Protein AF-A0A7C9PF99-F1 (afdb_monomer)

Organism: NCBI:txid2707176

Solvent-accessible surface area (backbone atoms only — not comparable to full-atom values): 8493 Å² total; per-residue (Å²): 135,80,61,69,72,60,56,53,53,51,48,52,51,47,40,52,50,49,55,51,49,44,59,71,68,64,40,50,69,59,46,50,52,48,44,74,74,37,60,60,68,56,57,54,51,51,49,52,53,51,30,53,51,50,52,51,51,53,50,53,53,51,48,56,51,48,51,55,49,50,52,52,51,50,51,50,51,51,52,51,53,56,67,68,49,52,73,66,43,22,48,60,54,38,59,32,61,77,68,70,33,64,56,45,75,42,48,75,83,39,66,50,52,48,48,37,39,75,71,57,41,32,43,81,50,94,51,65,81,49,101,68,26,36,29,27,34,54,27,71,67,51,50,54,55,40,71,78,42,60,72,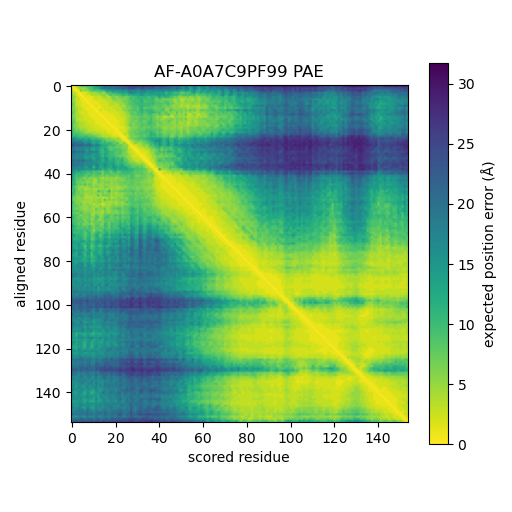62,48,105

pLDDT: mean 81.97, std 8.94, range [50.22, 93.44]

Structure (mmCIF, N/CA/C/O backbone):
data_AF-A0A7C9PF99-F1
#
_entry.id   AF-A0A7C9PF99-F1
#
loop_
_atom_site.group_PDB
_atom_site.id
_atom_site.type_symbol
_atom_site.label_atom_id
_atom_site.label_alt_id
_atom_site.label_comp_id
_atom_site.label_asym_id
_atom_site.label_entity_id
_atom_site.label_seq_id
_atom_site.pdbx_PDB_ins_code
_atom_site.Cartn_x
_atom_site.Cartn_y
_atom_site.Cartn_z
_atom_site.occupancy
_atom_site.B_iso_or_equiv
_atom_site.auth_seq_id
_atom_site.auth_comp_id
_atom_site.auth_asym_id
_atom_site.auth_atom_id
_atom_site.pdbx_PDB_model_num
ATOM 1 N N . MET A 1 1 ? -1.821 -10.208 18.775 1.00 50.22 1 MET A N 1
ATOM 2 C CA . MET A 1 1 ? -2.436 -10.554 20.072 1.00 50.22 1 MET A CA 1
ATOM 3 C C . MET A 1 1 ? -2.003 -9.513 21.085 1.00 50.22 1 MET A C 1
ATOM 5 O O . MET A 1 1 ? -0.808 -9.340 21.285 1.00 50.22 1 MET A O 1
ATOM 9 N N . GLU A 1 2 ? -2.946 -8.744 21.619 1.00 57.09 2 GLU A N 1
ATOM 10 C CA . GLU A 1 2 ? -2.665 -7.753 22.660 1.00 57.09 2 GLU A CA 1
ATOM 11 C C . GLU A 1 2 ? -2.459 -8.470 24.002 1.00 57.09 2 GLU A C 1
ATOM 13 O O . GLU A 1 2 ? -3.090 -9.496 24.256 1.00 57.09 2 GLU A O 1
ATOM 18 N N . LYS A 1 3 ? -1.540 -7.988 24.844 1.00 77.56 3 LYS A N 1
ATOM 19 C CA . LYS A 1 3 ? -1.293 -8.609 26.151 1.00 77.56 3 LYS A CA 1
ATOM 20 C C . LYS A 1 3 ? -2.519 -8.374 27.037 1.00 77.56 3 LYS A C 1
ATOM 22 O O . LYS A 1 3 ? -2.854 -7.223 27.302 1.00 77.56 3 LYS A O 1
ATOM 27 N N . LEU A 1 4 ? -3.129 -9.455 27.531 1.00 72.31 4 LEU A N 1
ATOM 28 C CA . LEU A 1 4 ? -4.275 -9.454 28.452 1.00 72.31 4 LEU A CA 1
ATOM 29 C C . LEU A 1 4 ? -4.229 -8.349 29.538 1.00 72.31 4 LEU A C 1
ATOM 31 O O . LEU A 1 4 ? -5.224 -7.640 29.676 1.00 72.31 4 LEU A O 1
ATOM 35 N N . PRO A 1 5 ? -3.103 -8.096 30.246 1.00 75.69 5 PRO A N 1
ATOM 36 C CA . PRO A 1 5 ? -3.050 -7.032 31.259 1.00 75.69 5 PRO A CA 1
ATOM 37 C C . PRO A 1 5 ? -3.247 -5.611 30.704 1.00 75.69 5 PRO A C 1
ATOM 39 O O . PRO A 1 5 ? -3.794 -4.752 31.389 1.00 75.69 5 PRO A O 1
ATOM 42 N N . VAL A 1 6 ? -2.833 -5.348 29.462 1.00 77.94 6 VAL A N 1
ATOM 43 C CA . VAL A 1 6 ? -2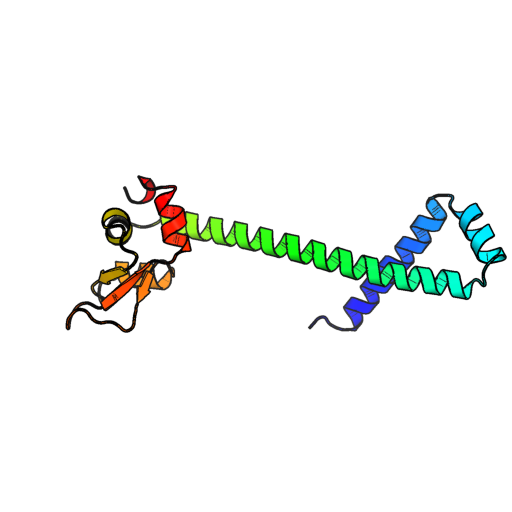.944 -4.017 28.838 1.00 77.94 6 VAL A CA 1
ATOM 44 C C . VAL A 1 6 ? -4.394 -3.715 28.462 1.00 77.94 6 VAL A C 1
ATOM 46 O O . VAL A 1 6 ? -4.863 -2.595 28.652 1.00 77.94 6 VAL A O 1
ATOM 49 N N . MET A 1 7 ? -5.116 -4.725 27.976 1.00 78.81 7 MET A N 1
ATOM 50 C CA . MET A 1 7 ? -6.533 -4.608 27.637 1.00 78.81 7 MET A CA 1
ATOM 51 C C . MET A 1 7 ? -7.381 -4.330 28.886 1.00 78.81 7 MET A C 1
ATOM 53 O O . MET A 1 7 ? -8.199 -3.411 28.883 1.00 78.81 7 MET A O 1
ATOM 57 N N . VAL A 1 8 ? -7.130 -5.059 29.979 1.00 80.56 8 VAL A N 1
ATOM 58 C CA . VAL A 1 8 ? -7.835 -4.863 31.258 1.00 80.56 8 VAL A CA 1
ATOM 59 C C . VAL A 1 8 ? -7.593 -3.458 31.819 1.00 80.56 8 VAL A C 1
ATOM 61 O O . VAL A 1 8 ? -8.540 -2.800 32.246 1.00 80.56 8 VAL A O 1
ATOM 64 N N . ALA A 1 9 ? -6.358 -2.948 31.748 1.00 81.81 9 ALA A N 1
ATOM 65 C CA . ALA A 1 9 ? -6.041 -1.591 32.198 1.00 81.81 9 ALA A CA 1
ATOM 66 C C . ALA A 1 9 ? -6.795 -0.503 31.404 1.00 81.81 9 ALA A C 1
ATOM 68 O O . ALA A 1 9 ? -7.277 0.467 31.988 1.00 81.81 9 ALA A O 1
ATOM 69 N N . ARG A 1 10 ? -6.942 -0.666 30.081 1.00 82.56 10 ARG A N 1
ATOM 70 C CA . ARG A 1 10 ? -7.684 0.284 29.230 1.00 82.56 10 ARG A CA 1
ATOM 71 C C . ARG A 1 10 ? -9.177 0.289 29.525 1.00 82.56 10 ARG A C 1
ATOM 73 O O . ARG A 1 10 ? -9.761 1.363 29.628 1.00 82.56 10 ARG A O 1
ATOM 80 N N . LEU A 1 11 ? -9.774 -0.890 29.695 1.00 83.56 11 LEU A N 1
ATOM 81 C CA . LEU A 1 11 ? -11.179 -1.013 30.086 1.00 83.56 11 LEU A CA 1
ATOM 82 C C . LEU A 1 11 ? -11.423 -0.356 31.451 1.00 83.56 11 LEU A C 1
ATOM 84 O O . LEU A 1 11 ? -12.366 0.416 31.592 1.00 83.56 11 LEU A O 1
ATOM 88 N N . GLY A 1 12 ? -10.525 -0.572 32.418 1.00 79.69 12 GLY A N 1
ATOM 89 C CA . GLY A 1 12 ? -10.593 0.083 33.726 1.00 79.69 12 GLY A CA 1
ATOM 90 C C . GLY A 1 12 ? -10.555 1.613 33.640 1.00 79.69 12 GLY A C 1
ATOM 91 O O . GLY A 1 12 ? -11.354 2.283 34.287 1.00 79.69 12 GLY A O 1
ATOM 92 N N . LEU A 1 13 ? -9.686 2.180 32.799 1.00 84.69 13 LEU A N 1
ATOM 93 C CA . LEU A 1 13 ? -9.612 3.633 32.597 1.00 84.69 13 LEU A CA 1
ATOM 94 C C . LEU A 1 13 ? -10.873 4.207 31.940 1.00 84.69 13 LEU A C 1
ATOM 96 O O . LEU A 1 13 ? -11.345 5.258 32.367 1.00 84.69 13 LEU A O 1
ATOM 100 N N . ILE A 1 14 ? -11.432 3.523 30.935 1.00 83.31 14 ILE A N 1
ATOM 101 C CA . ILE A 1 14 ? -12.689 3.935 30.288 1.00 83.31 14 ILE A CA 1
ATOM 102 C C . ILE A 1 14 ? -13.834 3.914 31.307 1.00 83.31 14 ILE A C 1
ATOM 104 O O . ILE A 1 14 ? -14.604 4.870 31.385 1.00 83.31 14 ILE A O 1
ATOM 108 N N . PHE A 1 15 ? -13.904 2.868 32.132 1.00 82.50 15 PHE A N 1
ATOM 109 C CA . PHE A 1 15 ? -14.915 2.732 33.177 1.00 82.50 15 PHE A CA 1
ATOM 110 C C . PHE A 1 15 ? -14.816 3.844 34.234 1.00 82.50 15 PHE A C 1
ATOM 112 O O . PHE A 1 15 ? -15.815 4.484 34.555 1.00 82.50 15 PHE A O 1
ATOM 119 N N . ILE A 1 16 ? -13.609 4.146 34.725 1.00 82.00 16 ILE A N 1
ATOM 120 C CA . ILE A 1 16 ? -13.384 5.241 35.685 1.00 82.00 16 ILE A CA 1
ATOM 121 C C . ILE A 1 16 ? -13.726 6.600 35.057 1.00 82.00 16 ILE A C 1
ATOM 123 O O . ILE A 1 16 ? -14.355 7.439 35.701 1.00 82.00 16 ILE A O 1
ATOM 127 N N . ALA A 1 17 ? -13.357 6.817 33.791 1.00 81.75 17 ALA A N 1
ATOM 128 C CA . ALA A 1 17 ? -13.676 8.048 33.075 1.00 81.75 17 ALA A CA 1
ATOM 129 C C . ALA A 1 17 ? -15.189 8.234 32.886 1.00 81.75 17 ALA A C 1
ATOM 131 O O . ALA A 1 17 ? -15.674 9.351 33.040 1.00 81.75 17 ALA A O 1
ATOM 132 N N . LEU A 1 18 ? -15.933 7.157 32.606 1.00 79.62 18 LEU A N 1
ATOM 133 C CA . LEU A 1 18 ? -17.398 7.167 32.541 1.00 79.62 18 LEU A CA 1
ATOM 134 C C . LEU A 1 18 ? -18.018 7.555 33.882 1.00 79.62 18 LEU A C 1
ATOM 136 O O . LEU A 1 18 ? -18.866 8.442 33.911 1.00 79.62 18 LEU A O 1
ATOM 140 N N . ILE A 1 19 ? -17.567 6.947 34.984 1.00 78.69 19 ILE A N 1
ATOM 141 C CA . ILE A 1 19 ? -18.044 7.285 36.335 1.00 78.69 19 ILE A CA 1
ATOM 142 C C . ILE A 1 19 ? -17.805 8.771 36.628 1.00 78.69 19 ILE A C 1
ATOM 144 O O . ILE A 1 19 ? -18.706 9.474 37.083 1.00 78.69 19 ILE A O 1
ATOM 148 N N . TYR A 1 20 ? -16.609 9.270 36.312 1.00 79.81 20 TYR A N 1
ATOM 149 C CA . TYR A 1 20 ? -16.268 10.677 36.497 1.00 79.81 20 TYR A CA 1
ATOM 150 C C . TYR A 1 20 ? -17.123 11.616 35.626 1.00 79.81 20 TYR A C 1
ATOM 152 O O . TYR A 1 20 ? -17.595 12.645 36.107 1.00 79.81 20 TYR A O 1
ATOM 160 N N . LEU A 1 21 ? -17.350 11.269 34.355 1.00 76.50 21 LEU A N 1
ATOM 161 C CA . LEU A 1 21 ? -18.186 12.042 33.428 1.00 76.50 21 LEU A CA 1
ATOM 162 C C . LEU A 1 21 ? -19.632 12.127 33.903 1.00 76.50 21 LEU A C 1
ATOM 164 O O . LEU A 1 21 ? -20.235 13.195 33.847 1.00 76.50 21 LEU A O 1
ATOM 168 N N . VAL A 1 22 ? -20.161 11.010 34.390 1.00 74.19 22 VAL A N 1
ATOM 169 C CA . VAL A 1 22 ? -21.510 10.916 34.933 1.00 74.19 22 VAL A CA 1
ATOM 170 C C . VAL A 1 22 ? -21.680 11.819 36.159 1.00 74.19 22 VAL A C 1
ATOM 172 O O . VAL A 1 22 ? -22.643 12.583 36.205 1.00 74.19 22 VAL A O 1
ATOM 175 N N . GLY A 1 23 ? -20.727 11.806 37.098 1.00 68.06 23 GLY A N 1
ATOM 176 C CA . GLY A 1 23 ? -20.753 12.709 38.256 1.00 68.06 23 GLY A CA 1
ATOM 177 C C . GLY A 1 23 ? -20.613 14.184 37.860 1.00 68.06 23 GLY A C 1
ATOM 178 O O . GLY A 1 23 ? -21.344 15.045 38.335 1.00 68.06 23 GLY A O 1
ATOM 179 N N . LYS A 1 24 ? -19.729 14.496 36.906 1.00 73.44 24 LYS A N 1
ATOM 180 C CA . LYS A 1 24 ? -19.489 15.881 36.469 1.00 73.44 24 LYS A CA 1
ATOM 181 C C . LYS A 1 24 ? -20.640 16.482 35.655 1.00 73.44 24 LYS A C 1
ATOM 183 O O . LYS A 1 24 ? -20.823 17.696 35.672 1.00 73.44 24 LYS A O 1
ATOM 188 N N . ALA A 1 25 ? -21.390 15.669 34.916 1.00 70.12 25 ALA A N 1
ATOM 189 C CA . ALA A 1 25 ? -22.459 16.140 34.038 1.00 70.12 25 ALA A CA 1
ATOM 190 C C . ALA A 1 25 ? -23.743 16.557 34.784 1.00 70.12 25 ALA A C 1
ATOM 192 O O . ALA A 1 25 ? -24.739 16.862 34.131 1.00 70.12 25 ALA A O 1
ATOM 193 N N . GLY A 1 26 ? -23.755 16.550 36.125 1.00 59.78 26 GLY A N 1
ATOM 194 C CA . GLY A 1 26 ? -24.965 16.828 36.907 1.00 59.78 26 GLY A CA 1
ATOM 195 C C . GLY A 1 26 ? -26.057 15.775 36.694 1.00 59.78 26 GLY A C 1
ATOM 196 O O . GLY A 1 26 ? -27.215 15.994 37.030 1.00 59.78 26 GLY A O 1
ATOM 197 N N . LEU A 1 27 ? -25.691 14.613 36.140 1.00 60.84 27 LEU A N 1
ATOM 198 C CA . LEU A 1 27 ? -26.574 13.460 35.991 1.00 60.84 27 LEU A CA 1
ATOM 199 C C . LEU A 1 27 ? -26.846 12.769 37.331 1.00 60.84 27 LEU A C 1
ATOM 201 O O . LEU A 1 27 ? -27.565 11.776 37.346 1.00 60.84 27 LEU A O 1
ATOM 205 N N . GLU A 1 28 ? -26.307 13.289 38.435 1.00 60.03 28 GLU A N 1
ATOM 206 C CA . GLU A 1 28 ? -26.493 12.784 39.794 1.00 60.03 28 GLU A CA 1
ATOM 207 C C . GLU A 1 28 ? -27.971 12.603 40.137 1.00 60.03 28 GLU A C 1
ATOM 209 O O . GLU A 1 28 ? -28.329 11.530 40.596 1.00 60.03 28 GLU A O 1
ATOM 214 N N . ASP A 1 29 ? -28.852 13.550 39.799 1.00 62.69 29 ASP A N 1
ATOM 215 C CA . ASP A 1 29 ? -30.295 13.418 40.062 1.00 62.69 29 ASP A CA 1
ATOM 216 C C . ASP A 1 29 ? -30.971 12.343 39.198 1.00 62.69 29 ASP A C 1
ATOM 218 O O . ASP A 1 29 ? -31.937 11.699 39.610 1.00 62.69 29 ASP A O 1
ATOM 222 N N . THR A 1 30 ? -30.478 12.138 37.974 1.00 63.75 30 THR A N 1
ATOM 223 C CA . THR A 1 30 ? -31.044 11.149 37.044 1.00 63.75 30 THR A CA 1
ATOM 224 C C . THR A 1 30 ? -30.534 9.753 37.374 1.00 63.75 30 THR A C 1
ATOM 226 O O . THR A 1 30 ? -31.314 8.805 37.382 1.00 63.75 30 THR A O 1
ATOM 229 N N . LEU A 1 31 ? -29.249 9.618 37.711 1.00 59.59 31 LEU A N 1
ATOM 230 C CA . LEU A 1 31 ? -28.707 8.375 38.231 1.00 59.59 31 LEU A CA 1
ATOM 231 C C . LEU A 1 31 ? -29.282 8.066 39.596 1.00 59.59 31 LEU A C 1
ATOM 233 O O . LEU A 1 31 ? -29.698 6.938 39.765 1.00 59.59 31 LEU A O 1
ATOM 237 N N . ALA A 1 32 ? -29.370 9.004 40.535 1.00 63.56 32 ALA A N 1
ATOM 238 C CA . ALA A 1 32 ? -29.964 8.764 41.849 1.00 63.56 32 ALA A CA 1
ATOM 239 C C . ALA A 1 32 ? -31.383 8.212 41.704 1.00 63.56 32 ALA A C 1
ATOM 241 O O . ALA A 1 32 ? -31.664 7.151 42.249 1.00 63.56 32 ALA A O 1
ATOM 242 N N . LYS A 1 33 ? -32.217 8.813 40.842 1.00 64.19 33 LYS A N 1
ATOM 243 C CA . LYS A 1 33 ? -33.542 8.267 40.506 1.00 64.19 33 LYS A CA 1
ATOM 244 C C . LYS A 1 33 ? -33.472 6.867 39.901 1.00 64.19 33 LYS A C 1
ATOM 246 O O . LYS A 1 33 ? -34.228 5.994 40.303 1.00 64.19 33 LYS A O 1
ATOM 251 N N . VAL A 1 34 ? -32.555 6.615 38.969 1.00 61.22 34 VAL A N 1
ATOM 252 C CA . VAL A 1 34 ? -32.364 5.283 38.369 1.00 61.22 34 VAL A CA 1
ATOM 253 C C . VAL A 1 34 ? -31.789 4.273 39.373 1.00 61.22 34 VAL A C 1
ATOM 255 O O . VAL A 1 34 ? -32.093 3.097 39.263 1.00 61.22 34 VAL A O 1
ATOM 258 N N . THR A 1 35 ? -31.009 4.697 40.366 1.00 63.72 35 THR A N 1
ATOM 259 C CA . THR A 1 35 ? -30.377 3.833 41.380 1.00 63.72 35 THR A CA 1
ATOM 260 C C . THR A 1 35 ? -31.304 3.580 42.575 1.00 63.72 35 THR A C 1
ATOM 262 O O . THR A 1 35 ? -31.180 2.564 43.252 1.00 63.72 35 THR A O 1
ATOM 265 N N . GLU A 1 36 ? -32.248 4.488 42.834 1.00 64.88 36 GLU A N 1
ATOM 266 C CA . GLU A 1 36 ? -33.390 4.266 43.726 1.00 64.88 36 GLU A CA 1
ATOM 267 C C . GLU A 1 36 ? -34.438 3.364 43.063 1.00 64.88 36 GLU A C 1
ATOM 269 O O . GLU A 1 36 ? -35.024 2.509 43.723 1.00 64.88 36 GLU A O 1
ATOM 274 N N . GLN A 1 37 ? -34.666 3.524 41.755 1.00 64.06 37 GLN A N 1
ATOM 275 C CA . GLN A 1 37 ? -35.674 2.769 41.004 1.00 64.06 37 GLN A CA 1
ATOM 276 C C . GLN A 1 37 ? -35.174 1.394 40.521 1.00 64.06 37 GLN A C 1
ATOM 278 O O . GLN A 1 37 ? -35.976 0.478 40.344 1.00 64.06 37 GLN A O 1
ATOM 283 N N . TYR A 1 38 ? -33.861 1.224 40.346 1.00 62.84 38 TYR A N 1
ATOM 284 C CA . TYR A 1 38 ? -33.200 -0.028 39.975 1.00 62.84 38 TYR A CA 1
ATOM 285 C C . TYR A 1 38 ? -32.016 -0.294 40.901 1.00 62.84 38 TYR A C 1
ATOM 287 O O . TYR A 1 38 ? -31.256 0.609 41.225 1.00 62.84 38 TYR A O 1
ATOM 295 N N . ALA A 1 39 ? -31.811 -1.556 41.287 1.00 71.56 39 ALA A N 1
ATOM 296 C CA . ALA A 1 39 ? -30.731 -1.924 42.197 1.00 71.56 39 ALA A CA 1
ATOM 297 C C . ALA A 1 39 ? -29.358 -1.393 41.711 1.00 71.56 39 ALA A C 1
ATOM 299 O O . ALA A 1 39 ? -29.028 -1.564 40.534 1.00 71.56 39 ALA A O 1
ATOM 300 N N . PRO A 1 40 ? -28.507 -0.839 42.596 1.00 68.69 40 PRO A N 1
ATOM 301 C CA . PRO A 1 40 ? -27.214 -0.241 42.232 1.00 68.69 40 PRO A CA 1
ATOM 302 C C . PRO A 1 40 ? -26.284 -1.182 41.449 1.00 68.69 40 PRO A C 1
ATOM 304 O O . PRO A 1 40 ? -25.484 -0.736 40.626 1.00 68.69 40 PRO A O 1
ATOM 307 N N . GLY A 1 41 ? -26.428 -2.499 41.638 1.00 72.19 41 GLY A N 1
ATOM 308 C CA . GLY A 1 41 ? -25.713 -3.507 40.852 1.00 72.19 41 GLY A CA 1
ATOM 309 C C . GLY A 1 41 ? -26.054 -3.498 39.354 1.00 72.19 41 GLY A C 1
ATOM 310 O O . GLY A 1 41 ? -25.169 -3.735 38.536 1.00 72.19 41 GLY A O 1
ATOM 311 N N . LEU A 1 42 ? -27.295 -3.174 38.971 1.00 74.56 42 LEU A N 1
ATOM 312 C CA . LEU A 1 42 ? -27.712 -3.078 37.564 1.00 74.56 42 LEU A CA 1
ATOM 313 C C . LEU A 1 42 ? -27.093 -1.862 36.871 1.00 74.56 42 LEU A C 1
ATOM 315 O O . LEU A 1 42 ? -26.682 -1.959 35.718 1.00 74.56 42 LEU A O 1
ATOM 319 N N . VAL A 1 43 ? -26.969 -0.738 37.579 1.00 74.00 43 VAL A N 1
ATOM 320 C CA . VAL A 1 43 ? -26.342 0.481 37.045 1.00 74.00 43 VAL A CA 1
ATOM 321 C C . VAL A 1 43 ? -24.858 0.238 36.752 1.00 74.00 43 VAL A C 1
ATOM 323 O O . VAL A 1 43 ? -24.377 0.573 35.668 1.00 74.00 43 VAL A O 1
ATOM 326 N N . LEU A 1 44 ? -24.148 -0.425 37.671 1.00 77.19 44 LEU A N 1
ATOM 327 C CA . LEU A 1 44 ? -22.756 -0.845 37.472 1.00 77.19 44 LEU A CA 1
ATOM 328 C C . LEU A 1 44 ? -22.603 -1.823 36.301 1.00 77.19 44 LEU A C 1
ATOM 330 O O . LEU A 1 44 ? -21.681 -1.675 35.498 1.00 77.19 44 LEU A O 1
ATOM 334 N N . LEU A 1 45 ? -23.518 -2.789 36.170 1.00 80.94 45 LEU A N 1
ATOM 335 C CA . LEU A 1 45 ? -23.531 -3.728 35.048 1.00 80.94 45 LEU A CA 1
ATOM 336 C C . LEU A 1 45 ? -23.707 -2.988 33.711 1.00 80.94 45 LEU A C 1
ATOM 338 O O . LEU A 1 45 ? -22.951 -3.228 32.771 1.00 80.94 45 LEU A O 1
ATOM 342 N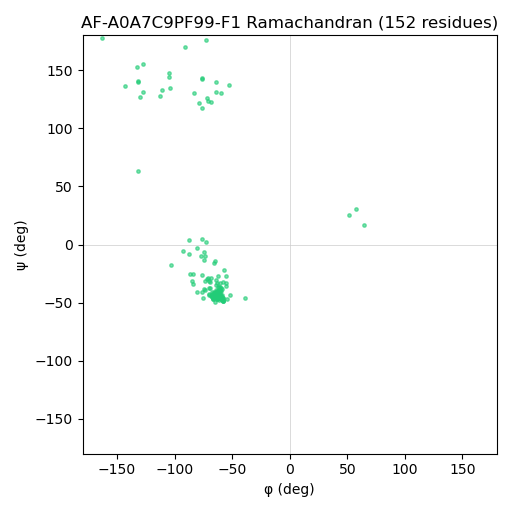 N . CYS A 1 46 ? -24.648 -2.043 33.633 1.00 79.69 46 CYS A N 1
ATOM 343 C CA . CYS A 1 46 ? -24.860 -1.210 32.448 1.00 79.69 46 CYS A CA 1
ATOM 344 C C . CYS A 1 46 ? -23.616 -0.384 32.085 1.00 79.69 46 CYS A C 1
ATOM 346 O O . CYS A 1 46 ? -23.217 -0.356 30.923 1.00 79.69 46 CYS A O 1
ATOM 348 N N . LEU A 1 47 ? -22.956 0.242 33.064 1.00 80.38 47 LEU A N 1
ATOM 349 C CA . LEU A 1 47 ? -21.699 0.975 32.855 1.00 80.38 47 LEU A CA 1
ATOM 350 C C . LEU A 1 47 ? -20.574 0.075 32.328 1.00 80.38 47 LEU A C 1
ATOM 352 O O . LEU A 1 47 ? -19.774 0.500 31.489 1.00 80.38 47 LEU A O 1
ATOM 356 N N . LEU A 1 48 ? -20.527 -1.176 32.784 1.00 82.56 48 LEU A N 1
ATOM 357 C CA . LEU A 1 48 ? -19.565 -2.161 32.304 1.00 82.56 48 LEU A CA 1
ATOM 358 C C . LEU A 1 48 ? -19.841 -2.528 30.837 1.00 82.56 48 LEU A C 1
ATOM 360 O O . LEU A 1 48 ? -18.913 -2.541 30.031 1.00 82.56 48 LEU A O 1
ATOM 364 N N . PHE A 1 49 ? -21.106 -2.722 30.452 1.00 85.19 49 PHE A N 1
ATOM 365 C CA . PHE A 1 49 ? -21.479 -2.920 29.045 1.00 85.19 49 PHE A CA 1
ATOM 366 C C . PHE A 1 49 ? -21.125 -1.714 28.168 1.00 85.19 49 PHE A C 1
ATOM 368 O O . PHE A 1 49 ? -20.546 -1.880 27.095 1.00 85.19 49 PHE A O 1
ATOM 375 N N . ILE A 1 50 ? -21.410 -0.498 28.639 1.00 83.75 50 ILE A N 1
ATOM 376 C CA . ILE A 1 50 ? -21.074 0.741 27.924 1.00 83.75 50 ILE A CA 1
ATOM 377 C C . ILE A 1 50 ? -19.557 0.867 27.739 1.00 83.75 50 ILE A C 1
ATOM 379 O O . ILE A 1 50 ? -19.095 1.245 26.666 1.00 83.75 50 ILE A O 1
ATOM 383 N N . THR A 1 51 ? -18.772 0.494 28.750 1.00 87.69 51 THR A N 1
ATOM 384 C CA . THR A 1 51 ? -17.304 0.468 28.669 1.00 87.69 51 THR A CA 1
ATOM 385 C C . THR A 1 51 ? -16.807 -0.435 27.545 1.00 87.69 51 THR A C 1
ATOM 387 O O . THR A 1 51 ? -15.948 -0.022 26.763 1.00 87.69 51 THR A O 1
ATOM 390 N N . VAL A 1 52 ? -17.347 -1.654 27.448 1.00 86.12 52 VAL A N 1
ATOM 391 C CA . VAL A 1 52 ? -16.969 -2.606 26.394 1.00 86.12 52 VAL A CA 1
ATOM 392 C C . VAL A 1 52 ? -17.353 -2.061 25.017 1.00 86.12 52 VAL A C 1
ATOM 394 O O . VAL A 1 52 ? -16.517 -2.044 24.116 1.00 86.12 52 VAL A O 1
ATOM 397 N N . LEU A 1 53 ? -18.564 -1.515 24.874 1.00 85.81 53 LEU A N 1
ATOM 398 C CA . LEU A 1 53 ? -19.023 -0.918 23.615 1.00 85.81 53 LEU A CA 1
ATOM 399 C C . LEU A 1 53 ? -18.143 0.257 23.168 1.00 85.81 53 LEU A C 1
ATOM 401 O O . LEU A 1 53 ? -17.753 0.329 22.004 1.00 85.81 53 LEU A O 1
ATOM 405 N N . ILE A 1 54 ? -17.792 1.162 24.085 1.00 85.25 54 ILE A N 1
ATOM 406 C CA . ILE A 1 54 ? -16.918 2.303 23.780 1.00 85.25 54 ILE A CA 1
ATOM 407 C C . ILE A 1 54 ? -15.531 1.821 23.367 1.00 85.25 54 ILE A C 1
ATOM 409 O O . ILE A 1 54 ? -14.967 2.343 22.406 1.00 85.25 54 ILE A O 1
ATOM 413 N N . HIS A 1 55 ? -14.979 0.828 24.064 1.00 87.31 55 HIS A N 1
ATOM 414 C CA . HIS A 1 55 ? -13.688 0.256 23.705 1.00 87.31 55 HIS A CA 1
ATOM 415 C C . HIS A 1 55 ? -13.691 -0.288 22.269 1.00 87.31 55 HIS A C 1
ATOM 417 O O . HIS A 1 55 ? -12.774 0.015 21.499 1.00 87.31 55 HIS A O 1
ATOM 423 N N . ASP A 1 56 ? -14.726 -1.038 21.894 1.00 86.25 56 ASP A N 1
ATOM 424 C CA . ASP A 1 56 ? -14.837 -1.619 20.557 1.00 86.25 56 ASP A CA 1
ATOM 425 C C . ASP A 1 56 ? -15.015 -0.540 19.484 1.00 86.25 56 ASP A C 1
ATOM 427 O O . ASP A 1 56 ? -14.286 -0.537 18.491 1.00 86.25 56 ASP A O 1
ATOM 431 N N . MET A 1 57 ? -15.863 0.465 19.728 1.00 83.44 57 MET A N 1
ATOM 432 C CA . MET A 1 57 ? -16.011 1.604 18.816 1.00 83.44 57 MET A CA 1
ATOM 433 C C . MET A 1 57 ? -14.699 2.373 18.620 1.00 83.44 57 MET A C 1
ATOM 435 O O . MET A 1 57 ? -14.325 2.699 17.493 1.00 83.44 57 MET A O 1
ATOM 439 N N . VAL A 1 58 ? -13.970 2.666 19.702 1.00 85.31 58 VAL A N 1
ATOM 440 C CA . VAL A 1 58 ? -12.683 3.375 19.626 1.00 85.31 58 VAL A CA 1
ATOM 441 C C . VAL A 1 58 ? -11.659 2.548 18.856 1.00 85.31 58 VAL A C 1
ATOM 443 O O . VAL A 1 58 ? -10.902 3.102 18.056 1.00 85.31 58 VAL A O 1
ATOM 446 N N . ARG A 1 59 ? -11.637 1.227 19.061 1.00 84.56 59 ARG A N 1
ATOM 447 C CA . ARG A 1 59 ? -10.743 0.318 18.344 1.00 84.56 59 ARG A CA 1
ATOM 448 C C . ARG A 1 59 ? -11.038 0.310 16.849 1.00 84.56 59 ARG A C 1
ATOM 450 O O . ARG A 1 59 ? -10.096 0.434 16.065 1.00 84.56 59 ARG A O 1
ATOM 457 N N . ASP A 1 60 ? -12.303 0.206 16.465 1.00 85.25 60 ASP A N 1
ATOM 458 C CA . ASP A 1 60 ? -12.710 0.212 15.063 1.00 85.25 60 ASP A CA 1
ATOM 459 C C . ASP A 1 60 ? -12.353 1.538 14.402 1.00 85.25 60 ASP A C 1
ATOM 461 O O . ASP A 1 60 ? -11.717 1.556 13.347 1.00 85.25 60 ASP A O 1
ATOM 465 N N . VAL A 1 61 ? -12.661 2.663 15.049 1.00 85.56 61 VAL A N 1
ATOM 466 C CA . VAL A 1 61 ? -12.286 3.990 14.548 1.00 85.56 61 VAL A CA 1
ATOM 467 C C . VAL A 1 61 ? -10.766 4.099 14.398 1.00 85.56 61 VAL A C 1
ATOM 469 O O . VAL A 1 61 ? -10.280 4.499 13.339 1.00 85.56 61 VAL A O 1
ATOM 472 N N . ALA A 1 62 ? -9.993 3.691 15.407 1.00 83.25 62 ALA A N 1
ATOM 473 C CA . ALA A 1 62 ? -8.534 3.729 15.359 1.00 83.25 62 ALA A CA 1
ATOM 474 C C . ALA A 1 62 ? -7.960 2.869 14.221 1.00 83.25 62 ALA A C 1
ATOM 476 O O . ALA A 1 62 ? -7.013 3.294 13.555 1.00 83.25 62 ALA A O 1
ATOM 477 N N . GLN A 1 63 ? -8.537 1.692 13.960 1.00 83.31 63 GLN A N 1
ATOM 478 C CA . GLN A 1 63 ? -8.147 0.842 12.832 1.00 83.31 63 GLN A CA 1
ATOM 479 C C . GLN A 1 63 ? -8.450 1.517 11.495 1.00 83.31 63 GLN A C 1
ATOM 481 O O . GLN A 1 63 ? -7.540 1.671 10.686 1.00 83.31 63 GLN A O 1
ATOM 486 N N . HIS A 1 64 ? -9.661 2.043 11.307 1.00 83.81 64 HIS A N 1
ATOM 487 C CA . HIS A 1 64 ? -10.031 2.762 10.085 1.00 83.81 64 HIS A CA 1
ATOM 488 C C . HIS A 1 64 ? -9.134 3.978 9.819 1.00 83.81 64 HIS A C 1
ATOM 490 O O . HIS A 1 64 ? -8.791 4.271 8.669 1.00 83.81 64 HIS A O 1
ATOM 496 N N . PHE A 1 65 ? -8.746 4.714 10.864 1.00 81.25 65 PHE A N 1
ATOM 497 C CA . PHE A 1 65 ? -7.800 5.823 10.735 1.00 81.25 65 PHE A CA 1
ATOM 498 C C . PHE A 1 65 ? -6.395 5.340 10.381 1.00 81.25 65 PHE A C 1
ATOM 500 O O . PHE A 1 65 ? -5.757 5.926 9.503 1.00 81.25 65 PHE A O 1
ATOM 507 N N . ARG A 1 66 ? -5.916 4.277 11.034 1.00 83.19 66 ARG A N 1
ATOM 508 C CA . ARG A 1 66 ? -4.601 3.696 10.759 1.00 83.19 66 ARG A CA 1
ATOM 509 C C . ARG A 1 66 ? -4.511 3.188 9.327 1.00 83.19 66 ARG A C 1
ATOM 511 O O . ARG A 1 66 ? -3.530 3.492 8.658 1.00 83.19 66 ARG A O 1
ATOM 518 N N . ASP A 1 67 ? -5.525 2.477 8.858 1.00 80.81 67 ASP A N 1
ATOM 519 C CA . ASP A 1 67 ? -5.535 1.883 7.525 1.00 80.81 67 ASP A CA 1
ATOM 520 C C . ASP A 1 67 ? -5.560 2.987 6.461 1.00 80.81 67 ASP A C 1
ATOM 522 O O . ASP A 1 67 ? -4.673 3.037 5.610 1.00 80.81 67 ASP A O 1
ATOM 526 N N . ARG A 1 68 ? -6.428 4.002 6.610 1.00 82.06 68 ARG A N 1
ATOM 527 C CA . ARG A 1 68 ? -6.414 5.181 5.720 1.00 82.06 68 ARG A CA 1
ATOM 528 C C . ARG A 1 68 ? -5.087 5.939 5.740 1.00 82.06 68 ARG A C 1
ATOM 530 O O . ARG A 1 68 ? -4.661 6.471 4.713 1.00 82.06 68 ARG A O 1
ATOM 537 N N . PHE A 1 69 ? -4.439 6.050 6.896 1.00 78.88 69 PHE A N 1
ATOM 538 C CA . PHE A 1 69 ? -3.141 6.711 7.002 1.00 78.88 69 PHE A CA 1
ATOM 539 C C . PHE A 1 69 ? -2.031 5.895 6.330 1.00 78.88 69 PHE A C 1
ATOM 541 O O . PHE A 1 69 ? -1.223 6.460 5.589 1.00 78.88 69 PHE A O 1
ATOM 548 N N . MET A 1 70 ? -2.019 4.577 6.533 1.00 75.56 70 MET A N 1
ATOM 549 C CA . MET A 1 70 ? -1.079 3.664 5.884 1.00 75.56 70 MET A CA 1
ATOM 550 C C . MET A 1 70 ? -1.261 3.651 4.368 1.00 75.56 70 MET A C 1
ATOM 552 O O . MET A 1 70 ? -0.265 3.738 3.652 1.00 75.56 70 MET A O 1
ATOM 556 N N . ASP A 1 71 ? -2.498 3.667 3.871 1.00 78.25 71 ASP A N 1
ATOM 557 C CA . ASP A 1 71 ? -2.792 3.776 2.440 1.00 78.25 71 ASP A CA 1
ATOM 558 C C . ASP A 1 71 ? -2.240 5.079 1.854 1.00 78.25 71 ASP A C 1
ATOM 560 O O . ASP A 1 71 ? -1.565 5.076 0.821 1.00 78.25 71 ASP A O 1
ATOM 564 N N . ARG A 1 72 ? -2.440 6.210 2.546 1.00 79.56 72 ARG A N 1
ATOM 565 C CA . ARG A 1 72 ? -1.874 7.507 2.137 1.00 79.56 72 ARG A CA 1
ATOM 566 C C . ARG A 1 72 ? -0.348 7.490 2.124 1.00 79.56 72 ARG A C 1
ATOM 568 O O . ARG A 1 72 ? 0.260 8.019 1.192 1.00 79.56 72 ARG A O 1
ATOM 575 N N . LEU A 1 73 ? 0.284 6.898 3.137 1.00 78.75 73 LEU A N 1
ATOM 576 C CA . LEU A 1 73 ? 1.740 6.749 3.187 1.00 78.75 73 LEU A CA 1
ATOM 577 C C . LEU A 1 73 ? 2.251 5.860 2.054 1.00 78.75 73 LEU A C 1
ATOM 579 O O . LEU A 1 73 ? 3.224 6.218 1.386 1.00 78.75 73 LEU A O 1
ATOM 583 N N . HIS A 1 74 ? 1.583 4.737 1.799 1.00 79.62 74 HIS A N 1
ATOM 584 C CA . HIS A 1 74 ? 1.934 3.823 0.724 1.00 79.62 74 HIS A CA 1
ATOM 585 C C . HIS A 1 74 ? 1.809 4.508 -0.641 1.00 79.62 74 HIS A C 1
ATOM 587 O O . HIS A 1 74 ? 2.731 4.423 -1.459 1.00 79.62 74 HIS A O 1
ATOM 593 N N . PHE A 1 75 ? 0.720 5.243 -0.868 1.00 80.56 75 PHE A N 1
ATOM 594 C CA . PHE A 1 75 ? 0.503 6.017 -2.085 1.00 80.56 75 PHE A CA 1
ATOM 595 C C . PHE A 1 75 ? 1.579 7.094 -2.272 1.00 80.56 75 PHE A C 1
ATOM 597 O O . PHE A 1 75 ? 2.161 7.221 -3.352 1.00 80.56 75 PHE A O 1
ATOM 604 N N . LYS A 1 76 ? 1.914 7.833 -1.206 1.00 84.81 76 LYS A N 1
ATOM 605 C CA . LYS A 1 76 ? 2.978 8.849 -1.220 1.00 84.81 76 LYS A CA 1
ATOM 606 C C . LYS A 1 76 ? 4.345 8.236 -1.529 1.00 84.81 76 LYS A C 1
ATOM 608 O O . LYS A 1 76 ? 5.113 8.819 -2.293 1.00 84.81 76 LYS A O 1
ATOM 613 N N . ASN A 1 77 ? 4.644 7.063 -0.975 1.00 85.94 77 ASN A N 1
ATOM 614 C CA . ASN A 1 77 ? 5.893 6.349 -1.229 1.00 85.94 77 ASN A CA 1
ATOM 615 C C . ASN A 1 77 ? 5.988 5.845 -2.674 1.00 85.94 77 ASN A C 1
ATOM 617 O O . ASN A 1 77 ? 7.019 6.059 -3.308 1.00 85.94 77 ASN A O 1
ATOM 621 N N . ILE A 1 78 ? 4.922 5.243 -3.214 1.00 84.25 78 ILE A N 1
ATOM 622 C CA . ILE A 1 78 ? 4.854 4.844 -4.631 1.00 84.25 78 ILE A CA 1
ATOM 623 C C . ILE A 1 78 ? 5.057 6.064 -5.530 1.00 84.25 78 ILE A C 1
ATOM 625 O O . ILE A 1 78 ? 5.891 6.040 -6.428 1.00 84.25 78 ILE A O 1
ATOM 629 N N . THR A 1 79 ? 4.341 7.151 -5.246 1.00 85.06 79 THR A N 1
ATOM 630 C CA . THR A 1 79 ? 4.424 8.400 -6.010 1.00 85.06 79 THR A CA 1
ATOM 631 C C . THR A 1 79 ? 5.838 8.974 -6.005 1.00 85.06 79 THR A C 1
ATOM 633 O O . THR A 1 79 ? 6.349 9.380 -7.045 1.00 85.06 79 THR A O 1
ATOM 636 N N . ARG A 1 80 ? 6.500 8.998 -4.842 1.00 87.19 80 ARG A N 1
ATOM 637 C CA . ARG A 1 80 ? 7.884 9.470 -4.732 1.00 87.19 80 ARG A CA 1
ATOM 638 C C . ARG A 1 80 ? 8.831 8.600 -5.556 1.00 87.19 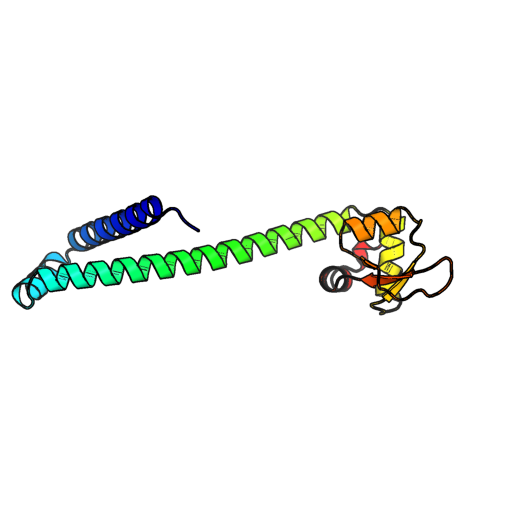80 ARG A C 1
ATOM 640 O O . ARG A 1 80 ? 9.636 9.154 -6.292 1.00 87.19 80 ARG A O 1
ATOM 647 N N . LYS A 1 81 ? 8.697 7.274 -5.458 1.00 87.00 81 LYS A N 1
ATOM 648 C CA . LYS A 1 81 ? 9.508 6.321 -6.226 1.00 87.00 81 LYS A CA 1
ATOM 649 C C . LYS A 1 81 ? 9.308 6.475 -7.735 1.00 87.00 81 LYS A C 1
ATOM 651 O O . LYS A 1 81 ? 10.289 6.472 -8.459 1.00 87.00 81 LYS A O 1
ATOM 656 N N . LEU A 1 82 ? 8.068 6.670 -8.197 1.00 86.31 82 LEU A N 1
ATOM 657 C CA . LEU A 1 82 ? 7.755 6.939 -9.609 1.00 86.31 82 LEU A CA 1
ATOM 658 C C . LEU A 1 82 ? 8.417 8.228 -10.110 1.00 86.31 82 LEU A C 1
ATOM 660 O O . LEU A 1 82 ? 8.954 8.259 -11.210 1.00 86.31 82 LEU A O 1
ATOM 664 N N . LYS A 1 83 ? 8.415 9.288 -9.294 1.00 85.38 83 LYS A N 1
ATOM 665 C CA . LYS A 1 83 ? 9.062 10.561 -9.644 1.00 85.38 83 LYS A CA 1
ATOM 666 C C . LYS A 1 83 ? 10.588 10.490 -9.646 1.00 85.38 83 LYS A C 1
ATOM 668 O O . LYS A 1 83 ? 11.211 11.263 -10.362 1.00 85.38 83 LYS A O 1
ATOM 673 N N . SER A 1 84 ? 11.177 9.610 -8.837 1.00 87.62 84 SER A N 1
ATOM 674 C CA . SER A 1 84 ? 12.629 9.431 -8.752 1.00 87.62 84 SER A CA 1
ATOM 675 C C . SER A 1 84 ? 13.187 8.431 -9.767 1.00 87.62 84 SER A C 1
ATOM 677 O O . SER A 1 84 ? 14.370 8.119 -9.693 1.00 87.62 84 SER A O 1
ATOM 679 N N . LEU A 1 85 ? 12.355 7.890 -10.663 1.00 90.25 85 LEU A N 1
ATOM 680 C CA . LEU A 1 85 ? 12.812 7.008 -11.733 1.00 90.25 85 LEU A CA 1
ATOM 681 C C . LEU A 1 85 ? 13.737 7.758 -12.698 1.00 90.25 85 LEU A C 1
ATOM 683 O O . LEU A 1 85 ? 13.478 8.917 -13.040 1.00 90.25 85 LEU A O 1
ATOM 687 N N . GLY A 1 86 ? 14.797 7.084 -13.142 1.00 89.44 86 GLY A N 1
ATOM 688 C CA . GLY A 1 86 ? 15.680 7.577 -14.188 1.00 89.44 86 GLY A CA 1
ATOM 689 C C . GLY A 1 86 ? 15.019 7.519 -15.566 1.00 89.44 86 GLY A C 1
ATOM 690 O O . GLY A 1 86 ? 13.886 7.061 -15.735 1.00 89.44 86 GLY A O 1
ATOM 691 N N . ALA A 1 87 ? 15.729 8.025 -16.576 1.00 89.56 87 ALA A N 1
ATOM 692 C CA . ALA A 1 87 ? 15.210 8.100 -17.941 1.00 89.56 87 ALA A CA 1
ATOM 693 C C . ALA A 1 87 ? 14.889 6.711 -18.521 1.00 89.56 87 ALA A C 1
ATOM 695 O O . ALA A 1 87 ? 13.858 6.539 -19.168 1.00 89.56 87 ALA A O 1
ATOM 696 N N . GLN A 1 88 ? 15.732 5.713 -18.237 1.00 90.44 88 GLN A N 1
ATOM 697 C CA . GLN A 1 88 ? 15.562 4.356 -18.750 1.00 90.44 88 GLN A CA 1
ATOM 698 C C . GLN A 1 88 ? 14.359 3.654 -18.104 1.00 90.44 88 GLN A C 1
ATOM 700 O O . GLN A 1 88 ? 13.549 3.053 -18.804 1.00 90.44 88 GLN A O 1
ATOM 705 N N . GLU A 1 89 ? 14.170 3.779 -16.788 1.00 91.75 89 GLU A N 1
ATOM 706 C CA . GLU A 1 89 ? 13.010 3.205 -16.102 1.00 91.75 89 GLU A CA 1
ATOM 707 C C . GLU A 1 89 ? 11.703 3.867 -16.546 1.00 91.75 89 GLU A C 1
ATOM 709 O O . GLU A 1 89 ? 10.697 3.184 -16.745 1.00 91.75 89 GLU A O 1
ATOM 714 N N . LYS A 1 90 ? 11.710 5.194 -16.725 1.00 91.56 90 LYS A N 1
ATOM 715 C CA . LYS A 1 90 ? 10.558 5.933 -17.256 1.00 91.56 90 LYS A CA 1
ATOM 716 C C . LYS A 1 90 ? 10.206 5.483 -18.666 1.00 91.56 90 LYS A C 1
ATOM 718 O O . LYS A 1 90 ? 9.034 5.224 -18.926 1.00 91.56 90 LYS A O 1
ATOM 723 N N . TYR A 1 91 ? 11.205 5.337 -19.536 1.00 90.56 91 TYR A N 1
ATOM 724 C CA . TYR A 1 91 ? 11.016 4.820 -20.889 1.00 90.56 91 TYR A CA 1
ATOM 725 C C . TYR A 1 91 ? 10.392 3.419 -20.865 1.00 90.56 91 TYR A C 1
ATOM 727 O O . TYR A 1 91 ? 9.375 3.179 -21.510 1.00 90.56 91 TYR A O 1
ATOM 735 N N . LEU A 1 92 ? 10.921 2.505 -20.046 1.00 90.25 92 LEU A N 1
ATOM 736 C CA . LEU A 1 92 ? 10.359 1.159 -19.915 1.00 90.25 92 LEU A CA 1
ATOM 737 C C . LEU A 1 92 ? 8.909 1.166 -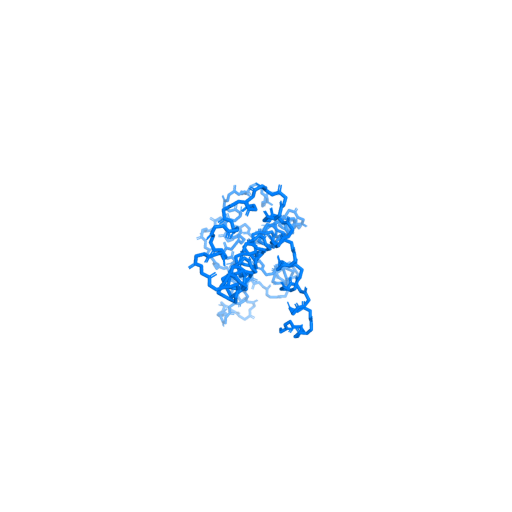19.421 1.00 90.25 92 LEU A C 1
ATOM 739 O O . LEU A 1 92 ? 8.096 0.388 -19.915 1.00 90.25 92 LEU A O 1
ATOM 743 N N . LEU A 1 93 ? 8.566 2.040 -18.471 1.00 90.25 93 LEU A N 1
ATOM 744 C CA . LEU A 1 93 ? 7.187 2.197 -18.012 1.00 90.25 93 LEU A CA 1
ATOM 745 C C . LEU A 1 93 ? 6.278 2.849 -19.064 1.00 90.25 93 LEU A C 1
ATOM 747 O O . LEU A 1 93 ? 5.093 2.511 -19.116 1.00 90.25 93 LEU A O 1
ATOM 751 N N . SER A 1 94 ? 6.804 3.733 -19.917 1.00 88.06 94 SER A N 1
ATOM 752 C CA . SER A 1 94 ? 6.033 4.341 -21.007 1.00 88.06 94 SER A CA 1
ATOM 753 C C . SER A 1 94 ? 5.586 3.295 -22.024 1.00 88.06 94 SER A C 1
ATOM 755 O O . SER A 1 94 ? 4.438 3.340 -22.451 1.00 88.06 94 SER A O 1
ATOM 757 N N . LEU A 1 95 ? 6.396 2.262 -22.292 1.00 87.88 95 LEU A N 1
ATOM 758 C CA . LEU A 1 95 ? 6.018 1.161 -23.191 1.00 87.88 95 LEU A CA 1
ATOM 759 C C . LEU A 1 95 ? 4.702 0.471 -22.789 1.00 87.88 95 LEU A C 1
ATOM 761 O O . LEU A 1 95 ? 3.950 0.032 -23.659 1.00 87.88 95 LEU A O 1
ATOM 765 N N . PHE A 1 96 ? 4.396 0.388 -21.490 1.00 87.31 96 PHE A N 1
ATOM 766 C CA . PHE A 1 96 ? 3.125 -0.162 -21.004 1.00 87.31 96 PHE A CA 1
ATOM 767 C C . PHE A 1 96 ? 1.961 0.822 -21.193 1.00 87.31 96 PHE A C 1
ATOM 769 O O . PHE A 1 96 ? 0.852 0.432 -21.567 1.00 87.31 96 PHE A O 1
ATOM 776 N N . VAL A 1 97 ? 2.198 2.108 -20.927 1.00 83.31 97 VAL A N 1
ATOM 777 C CA . VAL A 1 97 ? 1.161 3.148 -20.978 1.00 83.31 97 VAL A CA 1
ATOM 778 C C . VAL A 1 97 ? 0.806 3.510 -22.421 1.00 83.31 97 VAL A C 1
ATOM 780 O O . VAL A 1 97 ? -0.377 3.534 -22.761 1.00 83.31 97 VAL A O 1
ATOM 783 N N . ASP A 1 98 ? 1.812 3.708 -23.272 1.00 78.62 98 ASP A N 1
ATOM 784 C CA . ASP A 1 98 ? 1.679 4.134 -24.668 1.00 78.62 98 ASP A CA 1
ATOM 785 C C . ASP A 1 98 ? 1.022 3.049 -25.527 1.00 78.62 98 ASP A C 1
ATOM 787 O O . ASP A 1 98 ? 0.130 3.329 -26.326 1.00 78.62 98 ASP A O 1
ATOM 791 N N . ALA A 1 99 ? 1.389 1.782 -25.310 1.00 71.75 99 ALA A N 1
ATOM 792 C CA . ALA A 1 99 ? 0.770 0.655 -26.004 1.00 71.75 99 ALA A CA 1
ATOM 793 C C . ALA A 1 99 ? -0.643 0.324 -25.485 1.00 71.75 99 ALA A C 1
ATOM 795 O O . ALA A 1 99 ? -1.290 -0.570 -26.030 1.00 71.75 99 ALA A O 1
ATOM 796 N N . GLN A 1 100 ? -1.103 0.984 -24.410 1.00 72.56 100 GLN A N 1
ATOM 797 C CA . GLN A 1 100 ? -2.299 0.624 -23.635 1.00 72.56 100 GLN A CA 1
ATOM 798 C C . GLN A 1 100 ? -2.320 -0.851 -23.193 1.00 72.56 100 GLN A C 1
ATOM 800 O O . GLN A 1 100 ? -3.381 -1.432 -22.950 1.00 72.56 100 GLN A O 1
ATOM 805 N N . ARG A 1 101 ? -1.144 -1.471 -23.070 1.00 79.38 101 ARG A N 1
ATOM 806 C CA . ARG A 1 101 ? -0.989 -2.883 -22.719 1.00 79.38 101 ARG A CA 1
ATOM 807 C C . ARG A 1 101 ? -0.558 -2.999 -21.270 1.00 79.38 101 ARG A C 1
ATOM 809 O O . ARG A 1 101 ? 0.357 -2.335 -20.804 1.00 79.38 101 ARG A O 1
ATOM 816 N N . THR A 1 102 ? -1.200 -3.903 -20.542 1.00 81.31 102 THR A N 1
ATOM 817 C CA . THR A 1 102 ? -0.810 -4.211 -19.160 1.00 81.31 102 THR A CA 1
ATOM 818 C C . THR A 1 102 ? 0.435 -5.090 -19.089 1.00 81.31 102 THR A C 1
ATOM 820 O O . THR A 1 102 ? 0.993 -5.252 -18.003 1.00 81.31 102 THR A O 1
ATOM 823 N N . THR A 1 103 ? 0.877 -5.632 -20.225 1.00 87.31 103 THR A N 1
ATOM 824 C CA . THR A 1 103 ? 2.000 -6.558 -20.335 1.00 87.31 103 THR A CA 1
ATOM 825 C C . THR A 1 103 ? 2.962 -6.158 -21.443 1.00 87.31 103 THR A C 1
ATOM 827 O O . THR A 1 103 ? 2.517 -5.805 -22.535 1.00 87.31 103 THR A O 1
ATOM 830 N N . GLN A 1 104 ? 4.262 -6.297 -21.193 1.00 90.06 104 GLN A N 1
ATOM 831 C CA . GLN A 1 104 ? 5.310 -6.022 -22.169 1.00 90.06 104 GLN A CA 1
ATOM 832 C C . GLN A 1 104 ? 6.460 -7.030 -22.021 1.00 90.06 104 GLN A C 1
ATOM 834 O O . GLN A 1 104 ? 6.853 -7.339 -20.894 1.00 90.06 104 GLN A O 1
ATOM 839 N N . PRO A 1 105 ? 7.006 -7.567 -23.127 1.00 90.69 105 PRO A N 1
ATOM 840 C CA . PRO A 1 105 ? 8.216 -8.377 -23.082 1.00 90.69 105 PRO A CA 1
ATOM 841 C C . PRO A 1 105 ? 9.438 -7.498 -22.799 1.00 90.69 105 PRO A C 1
ATOM 843 O O . PRO A 1 105 ? 9.676 -6.537 -23.527 1.00 90.69 105 PRO A O 1
ATOM 846 N N . LEU A 1 106 ? 10.211 -7.839 -21.768 1.00 91.31 106 LEU A N 1
ATOM 847 C CA . LEU A 1 106 ? 11.408 -7.110 -21.340 1.00 91.31 106 LEU A CA 1
ATOM 848 C C . LEU A 1 106 ? 12.578 -8.076 -21.102 1.00 91.31 106 LEU A C 1
ATOM 850 O O . LEU A 1 106 ? 12.367 -9.258 -20.812 1.00 91.31 106 LEU A O 1
ATOM 854 N N . ASP A 1 107 ? 13.806 -7.575 -21.262 1.00 91.62 107 ASP A N 1
ATOM 855 C CA . ASP A 1 107 ? 15.026 -8.345 -20.995 1.00 91.62 107 ASP A CA 1
ATOM 856 C C . ASP A 1 107 ? 15.230 -8.413 -19.470 1.00 91.62 107 ASP A C 1
ATOM 858 O O . ASP A 1 107 ? 15.382 -7.368 -18.831 1.00 91.62 107 ASP A O 1
ATOM 862 N N . PRO A 1 108 ? 15.214 -9.607 -18.852 1.00 88.94 108 PRO A N 1
ATOM 863 C CA . PRO A 1 108 ? 15.393 -9.752 -17.411 1.00 88.94 108 PRO A CA 1
ATOM 864 C C . PRO A 1 108 ? 16.791 -9.337 -16.928 1.00 88.94 108 PRO A C 1
ATOM 866 O O . PRO A 1 108 ? 16.968 -9.164 -15.724 1.00 88.94 108 P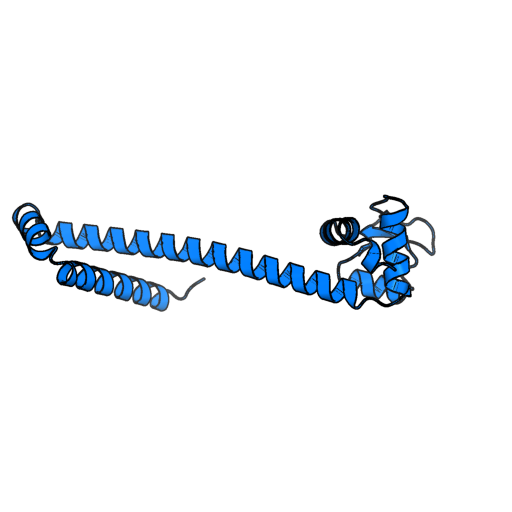RO A O 1
ATOM 869 N N . ASN A 1 109 ? 17.774 -9.218 -17.830 1.00 90.06 109 ASN A N 1
ATOM 870 C CA . ASN A 1 109 ? 19.141 -8.818 -17.499 1.00 90.06 109 ASN A CA 1
ATOM 871 C C . ASN A 1 109 ? 19.334 -7.292 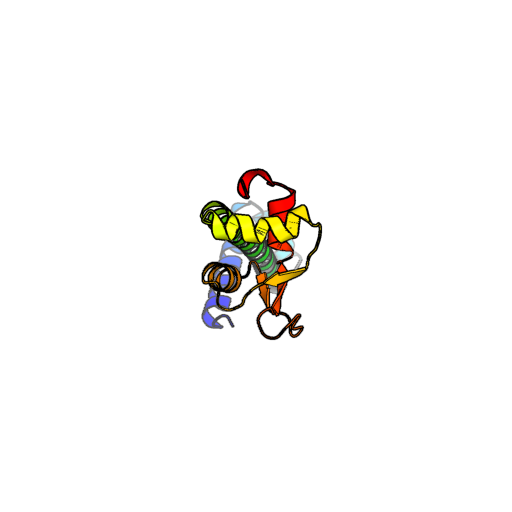-17.498 1.00 90.06 109 ASN A C 1
ATOM 873 O O . ASN A 1 109 ? 20.396 -6.816 -17.098 1.00 90.06 109 ASN A O 1
ATOM 877 N N . ASP A 1 110 ? 18.339 -6.514 -17.940 1.00 92.12 110 ASP A N 1
ATOM 878 C CA . ASP A 1 110 ? 18.383 -5.054 -17.850 1.00 92.12 110 ASP A CA 1
ATOM 879 C C . ASP A 1 110 ? 18.232 -4.620 -16.379 1.00 92.12 110 ASP A C 1
ATOM 881 O O . ASP A 1 110 ? 17.255 -4.949 -15.698 1.00 92.12 110 ASP A O 1
ATOM 885 N N . LEU A 1 111 ? 19.205 -3.850 -15.883 1.00 91.38 111 LEU A N 1
ATOM 886 C CA . LEU A 1 111 ? 19.227 -3.335 -14.509 1.00 91.38 111 LEU A CA 1
ATOM 887 C C . LEU A 1 111 ? 17.985 -2.496 -14.179 1.00 91.38 111 LEU A C 1
ATOM 889 O O . LEU A 1 111 ? 17.497 -2.526 -13.049 1.00 91.38 111 LEU A O 1
ATOM 893 N N . SER A 1 112 ? 17.441 -1.796 -15.170 1.00 92.75 112 SER A N 1
ATOM 894 C CA . SER A 1 112 ? 16.242 -0.965 -15.047 1.00 92.75 112 SER A CA 1
ATOM 895 C C . SER A 1 112 ? 14.999 -1.835 -14.847 1.00 92.75 112 SER A C 1
ATOM 897 O O . SER A 1 112 ? 14.124 -1.509 -14.045 1.00 92.75 112 SER A O 1
ATOM 899 N N . VAL A 1 113 ? 14.936 -2.991 -15.520 1.00 92.25 113 VAL A N 1
ATOM 900 C CA . VAL A 1 113 ? 13.868 -3.991 -15.346 1.00 92.25 113 VAL A CA 1
ATOM 901 C C . VAL A 1 113 ? 13.954 -4.605 -13.952 1.00 92.25 113 VAL A C 1
ATOM 903 O O . VAL A 1 113 ? 12.950 -4.639 -13.238 1.00 92.25 113 VAL A O 1
ATOM 906 N N . ALA A 1 114 ? 15.154 -5.000 -13.518 1.00 91.69 114 ALA A N 1
ATOM 907 C CA . ALA A 1 114 ? 15.382 -5.515 -12.169 1.00 91.69 114 ALA A CA 1
ATOM 908 C C . ALA A 1 114 ? 15.011 -4.483 -11.085 1.00 91.69 114 ALA A C 1
ATOM 910 O O . ALA A 1 114 ? 14.388 -4.823 -10.076 1.00 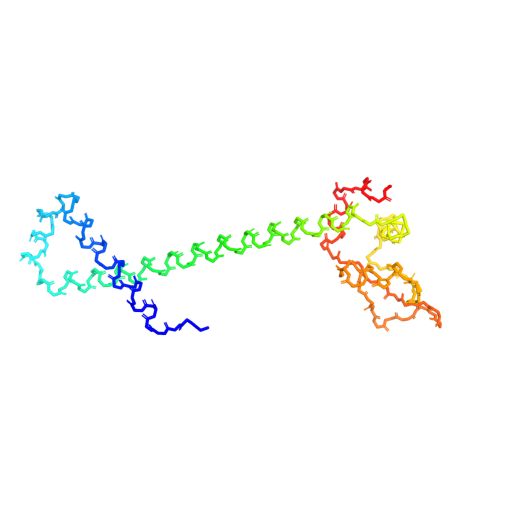91.69 114 ALA A O 1
ATOM 911 N N . TYR A 1 115 ? 15.324 -3.202 -11.303 1.00 92.38 115 TYR A N 1
ATOM 912 C CA . TYR A 1 115 ? 14.958 -2.126 -10.387 1.00 92.38 115 TYR A CA 1
ATOM 913 C C .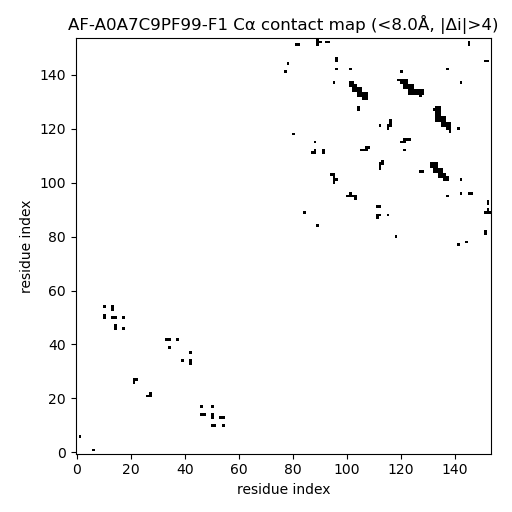 TYR A 1 115 ? 13.440 -1.905 -10.322 1.00 92.38 115 TYR A C 1
ATOM 915 O O . TYR A 1 115 ? 12.873 -1.837 -9.225 1.00 92.38 115 TYR A O 1
ATOM 923 N N . LEU A 1 116 ? 12.757 -1.852 -11.469 1.00 92.62 116 LEU A N 1
ATOM 924 C CA . LEU A 1 116 ? 11.298 -1.725 -11.542 1.00 92.62 116 LEU A CA 1
ATOM 925 C C . LEU A 1 116 ? 10.578 -2.913 -10.881 1.00 92.62 116 LEU A C 1
ATOM 927 O O . LEU A 1 116 ? 9.555 -2.722 -10.212 1.00 92.62 116 LEU A O 1
ATOM 931 N N . GLU A 1 117 ? 11.128 -4.119 -11.020 1.00 91.81 117 GLU A N 1
ATOM 932 C CA . GLU A 1 117 ? 10.653 -5.336 -10.356 1.00 91.81 117 GLU A CA 1
ATOM 933 C C . GLU A 1 117 ? 10.869 -5.267 -8.834 1.00 91.81 117 GLU A C 1
ATOM 935 O O . GLU A 1 117 ? 9.933 -5.498 -8.063 1.00 91.81 117 GLU A O 1
ATOM 940 N N . SER A 1 118 ? 12.043 -4.812 -8.378 1.00 89.75 118 SER A N 1
ATOM 941 C CA . SER A 1 118 ? 12.330 -4.592 -6.948 1.00 89.75 118 SER A CA 1
ATOM 942 C C . SER A 1 118 ? 11.388 -3.561 -6.307 1.00 89.75 118 SER A C 1
ATOM 944 O O . SER A 1 118 ? 10.987 -3.685 -5.146 1.00 89.75 118 SER A O 1
ATOM 946 N N . CYS A 1 119 ? 10.967 -2.559 -7.086 1.00 88.62 119 CYS A N 1
ATOM 947 C CA . CYS A 1 119 ? 10.002 -1.545 -6.675 1.00 88.62 119 CYS A CA 1
ATOM 948 C C . CYS A 1 119 ? 8.543 -2.014 -6.757 1.00 88.62 119 CYS A C 1
ATOM 950 O O . CYS A 1 119 ? 7.657 -1.264 -6.340 1.00 88.62 119 CYS A O 1
ATOM 952 N N . ARG A 1 120 ? 8.286 -3.238 -7.243 1.00 90.06 120 ARG A N 1
ATOM 953 C CA . ARG A 1 120 ? 6.947 -3.804 -7.487 1.00 90.06 120 ARG A CA 1
ATOM 954 C C . ARG A 1 120 ? 6.101 -2.962 -8.450 1.00 90.06 120 ARG A C 1
ATOM 956 O O . ARG A 1 120 ? 4.875 -2.905 -8.327 1.00 90.06 120 ARG A O 1
ATOM 963 N N . PHE A 1 121 ? 6.746 -2.276 -9.394 1.00 91.19 121 PHE A N 1
ATOM 964 C CA . PHE A 1 121 ? 6.059 -1.556 -10.472 1.00 91.19 121 PHE A CA 1
ATOM 965 C C . PHE A 1 121 ? 5.730 -2.470 -11.643 1.00 91.19 121 PHE A C 1
ATOM 967 O O . PHE A 1 121 ? 4.686 -2.297 -12.271 1.00 91.19 121 PHE A O 1
ATOM 974 N N . ILE A 1 122 ? 6.572 -3.472 -11.872 1.00 93.25 122 ILE A N 1
ATOM 975 C CA . ILE A 1 122 ? 6.339 -4.557 -12.818 1.00 93.25 122 ILE A CA 1
ATOM 976 C C . ILE A 1 122 ? 6.540 -5.897 -12.112 1.00 93.25 122 ILE A C 1
ATOM 978 O O . ILE A 1 122 ? 7.251 -5.984 -11.113 1.00 93.25 122 ILE A O 1
ATOM 982 N N . PHE A 1 123 ? 5.911 -6.937 -12.640 1.00 92.81 123 PHE A N 1
ATOM 983 C CA . PHE A 1 123 ? 6.006 -8.303 -12.145 1.00 92.81 123 PHE A CA 1
ATOM 984 C C . PHE A 1 123 ? 6.314 -9.227 -13.308 1.00 92.81 123 PHE A C 1
ATOM 986 O O . PHE A 1 123 ? 5.594 -9.206 -14.311 1.00 92.81 123 PHE A O 1
ATOM 993 N N . ARG A 1 124 ? 7.360 -10.043 -13.182 1.00 91.81 124 ARG A N 1
ATOM 994 C CA . ARG A 1 124 ? 7.631 -11.091 -14.161 1.00 91.81 124 ARG A CA 1
ATOM 995 C C . ARG A 1 124 ? 6.488 -12.106 -14.144 1.00 91.81 124 ARG A C 1
ATOM 997 O O . ARG A 1 124 ? 6.071 -12.567 -13.083 1.00 91.81 124 ARG A O 1
ATOM 1004 N N . THR A 1 125 ? 5.967 -12.443 -15.316 1.00 89.56 125 THR A N 1
ATOM 1005 C CA . THR A 1 125 ? 5.006 -13.540 -15.476 1.00 89.56 125 THR A CA 1
ATOM 1006 C C . THR A 1 125 ? 5.743 -14.847 -15.784 1.00 89.56 125 THR A C 1
ATOM 1008 O O . THR A 1 125 ? 6.943 -14.846 -16.046 1.00 89.56 125 THR A O 1
ATOM 1011 N N . GLN A 1 126 ? 5.035 -15.977 -15.762 1.00 85.38 126 GLN A N 1
ATOM 1012 C CA . GLN A 1 126 ? 5.613 -17.264 -16.172 1.00 85.38 126 GLN A CA 1
ATOM 1013 C C . GLN A 1 126 ? 5.791 -17.376 -17.697 1.00 85.38 126 GLN A C 1
ATOM 1015 O O . GLN A 1 126 ? 6.423 -18.314 -18.173 1.00 85.38 126 GLN A O 1
ATOM 1020 N N . GLU A 1 127 ? 5.246 -16.429 -18.463 1.00 87.94 127 GLU A N 1
ATOM 1021 C CA . GLU A 1 127 ? 5.295 -16.441 -19.917 1.00 87.94 127 GLU A CA 1
ATOM 1022 C C . GLU A 1 127 ? 6.623 -15.867 -20.427 1.00 87.94 127 GLU A C 1
ATOM 1024 O O . GLU A 1 127 ? 7.075 -14.783 -20.035 1.00 87.94 127 GLU A O 1
ATOM 1029 N N . ARG A 1 128 ? 7.249 -16.612 -21.337 1.00 86.94 128 ARG A N 1
ATOM 1030 C CA . ARG A 1 128 ? 8.492 -16.240 -22.004 1.00 86.94 128 ARG A CA 1
ATOM 1031 C C . ARG A 1 128 ? 8.185 -16.004 -23.475 1.00 86.94 128 ARG A C 1
ATOM 1033 O O . ARG A 1 128 ? 7.567 -16.849 -24.113 1.00 86.94 128 ARG A O 1
ATOM 1040 N N . LYS A 1 129 ? 8.593 -14.848 -24.002 1.00 83.25 129 LYS A N 1
ATOM 1041 C CA . LYS A 1 129 ? 8.354 -14.507 -25.411 1.00 83.25 129 LYS A CA 1
ATOM 1042 C C . LYS A 1 129 ? 9.423 -15.112 -26.321 1.00 83.25 129 LYS A C 1
ATOM 1044 O O . LYS A 1 129 ? 9.112 -15.464 -27.451 1.00 83.25 129 LYS A O 1
ATOM 1049 N N . ASP A 1 130 ? 10.657 -15.200 -25.824 1.00 83.50 130 ASP A N 1
ATOM 1050 C CA . ASP A 1 130 ? 11.802 -15.824 -26.495 1.00 83.50 130 ASP A CA 1
ATOM 1051 C C . ASP A 1 130 ? 12.927 -16.103 -25.477 1.00 83.50 130 ASP A C 1
ATOM 1053 O O . ASP A 1 130 ? 12.833 -15.690 -24.316 1.00 83.50 130 ASP A O 1
ATOM 1057 N N . ASP A 1 131 ? 14.034 -16.721 -25.893 1.00 79.50 131 ASP A N 1
ATOM 1058 C CA . ASP A 1 131 ? 15.153 -17.067 -25.014 1.00 79.50 131 ASP A CA 1
ATOM 1059 C C . ASP A 1 131 ? 15.758 -15.867 -24.265 1.00 79.50 131 ASP A C 1
ATOM 1061 O O . ASP A 1 131 ? 16.332 -16.004 -23.183 1.00 79.50 131 ASP A O 1
ATOM 1065 N N . ARG A 1 132 ? 15.555 -14.654 -24.769 1.00 85.06 132 ARG A N 1
ATOM 1066 C CA . ARG A 1 132 ? 16.063 -13.436 -24.140 1.00 85.06 132 ARG A CA 1
ATOM 1067 C C . ARG A 1 132 ? 15.015 -12.618 -23.381 1.00 85.06 132 ARG A C 1
ATOM 1069 O O . ARG A 1 132 ? 15.391 -11.799 -22.553 1.00 85.06 132 ARG A O 1
ATOM 1076 N N . PHE A 1 133 ? 13.717 -12.822 -23.612 1.00 88.69 133 PHE A N 1
ATOM 1077 C CA . PHE A 1 133 ? 12.676 -11.905 -23.130 1.00 88.69 133 PHE A CA 1
ATOM 1078 C C . PHE A 1 133 ? 11.580 -12.611 -22.333 1.00 88.69 133 PHE A C 1
ATOM 1080 O O . PHE A 1 133 ? 10.966 -13.573 -22.800 1.00 88.69 133 PHE A O 1
ATOM 1087 N N . TYR A 1 134 ? 11.265 -12.059 -21.161 1.00 91.75 134 TYR A N 1
ATOM 1088 C CA . TYR A 1 134 ? 10.127 -12.483 -20.345 1.00 91.75 134 TYR A CA 1
ATOM 1089 C C . TYR A 1 134 ? 8.995 -11.478 -20.444 1.00 91.75 134 TYR A C 1
ATOM 1091 O O . TYR A 1 134 ? 9.226 -10.276 -20.578 1.00 91.75 134 TYR A O 1
ATOM 1099 N N . VAL A 1 135 ? 7.759 -11.961 -20.360 1.00 92.19 135 VAL A N 1
ATOM 1100 C CA . VAL A 1 135 ? 6.594 -11.085 -20.302 1.00 92.19 135 VAL A CA 1
ATOM 1101 C C . VAL A 1 135 ? 6.468 -10.548 -18.882 1.00 92.19 135 VAL A C 1
ATOM 1103 O O . VAL A 1 135 ? 6.349 -11.302 -17.914 1.00 92.19 135 VAL A O 1
ATOM 1106 N N . TYR A 1 136 ? 6.483 -9.228 -18.757 1.00 93.44 136 TYR A N 1
ATOM 1107 C CA . TYR A 1 136 ? 6.253 -8.515 -17.511 1.00 93.44 136 TYR A CA 1
ATOM 1108 C C . TYR A 1 136 ? 4.860 -7.907 -17.513 1.00 93.44 136 TYR A C 1
ATOM 1110 O O . TYR A 1 136 ? 4.396 -7.434 -18.545 1.00 93.44 136 TYR A O 1
ATOM 1118 N N . ARG A 1 137 ? 4.204 -7.882 -16.353 1.00 92.19 137 ARG A N 1
ATOM 1119 C CA . ARG A 1 137 ? 2.925 -7.207 -16.130 1.00 92.19 137 ARG A CA 1
ATOM 1120 C C . ARG A 1 137 ? 3.116 -6.002 -15.224 1.00 92.19 137 ARG A C 1
ATOM 1122 O O . ARG A 1 137 ? 3.724 -6.114 -14.165 1.00 92.19 137 ARG A O 1
ATOM 1129 N N . MET A 1 138 ? 2.541 -4.868 -15.596 1.00 90.94 138 MET A N 1
ATOM 1130 C CA . MET A 1 138 ? 2.583 -3.668 -14.772 1.00 90.94 138 MET A CA 1
ATOM 1131 C C . MET A 1 138 ? 1.606 -3.749 -13.592 1.00 90.94 138 MET A C 1
ATOM 1133 O O . MET A 1 138 ? 0.485 -4.253 -13.714 1.00 90.94 138 MET A O 1
ATOM 1137 N N . SER A 1 139 ? 2.023 -3.220 -12.444 1.00 89.44 139 SER A N 1
ATOM 1138 C CA . SER A 1 139 ? 1.193 -3.108 -11.246 1.00 89.44 139 SER A CA 1
ATOM 1139 C C . SER A 1 139 ? -0.057 -2.261 -11.520 1.00 89.44 139 SER A C 1
ATOM 1141 O O . SER A 1 139 ? 0.083 -1.133 -12.000 1.00 89.44 139 SER A O 1
ATOM 1143 N N . PRO A 1 140 ? -1.273 -2.724 -11.163 1.00 85.69 140 PRO A N 1
ATOM 1144 C CA . PRO A 1 140 ? -2.504 -1.950 -11.350 1.00 85.69 140 PRO A CA 1
ATOM 1145 C C . PRO A 1 140 ? -2.452 -0.562 -10.700 1.00 85.69 140 PRO A C 1
ATOM 1147 O O . PRO A 1 140 ? -2.958 0.408 -11.261 1.00 85.69 140 PRO A O 1
ATOM 1150 N N . VAL A 1 141 ? -1.786 -0.454 -9.545 1.00 85.12 141 VAL A N 1
ATOM 1151 C CA . VAL A 1 141 ? -1.606 0.816 -8.828 1.00 85.12 141 VAL A CA 1
ATOM 1152 C C . VAL A 1 141 ? -0.698 1.760 -9.617 1.00 85.12 141 VAL A C 1
ATOM 1154 O O . VAL A 1 141 ? -1.021 2.935 -9.773 1.00 85.12 141 VAL A O 1
ATOM 1157 N N . ALA A 1 142 ? 0.409 1.248 -10.166 1.00 86.69 142 ALA A N 1
ATOM 1158 C CA . ALA A 1 142 ? 1.317 2.042 -10.991 1.00 86.69 142 ALA A CA 1
ATOM 1159 C C . ALA A 1 142 ? 0.631 2.509 -12.286 1.00 86.69 142 ALA A C 1
ATOM 1161 O O . ALA A 1 142 ? 0.738 3.682 -12.635 1.00 86.69 142 ALA A O 1
ATOM 1162 N N . VAL A 1 143 ? -0.135 1.628 -12.945 1.00 87.06 143 VAL A N 1
ATOM 1163 C CA . VAL A 1 143 ? -0.935 1.969 -14.136 1.00 87.06 143 VAL A CA 1
ATOM 1164 C C . VAL A 1 143 ? -1.919 3.093 -13.823 1.00 87.06 143 VAL A C 1
ATOM 1166 O O . VAL A 1 143 ? -1.996 4.065 -14.570 1.00 87.06 143 VAL A O 1
ATOM 1169 N N . HIS A 1 144 ? -2.670 2.981 -12.725 1.00 85.50 144 HIS A N 1
ATOM 1170 C CA . HIS A 1 144 ? -3.661 3.986 -12.346 1.00 85.50 144 HIS A CA 1
ATOM 1171 C C . HIS A 1 144 ? -3.025 5.366 -12.121 1.00 85.50 144 HIS A C 1
ATOM 1173 O O . HIS A 1 144 ? -3.489 6.360 -12.678 1.00 85.50 144 HIS A O 1
ATOM 1179 N N . ILE A 1 145 ? -1.922 5.416 -11.367 1.00 86.25 145 ILE A N 1
ATOM 1180 C CA . ILE A 1 145 ? -1.214 6.664 -11.053 1.00 86.25 145 ILE A CA 1
ATOM 1181 C C . ILE A 1 145 ? -0.622 7.304 -12.312 1.00 86.25 145 ILE A C 1
ATOM 1183 O O . ILE A 1 145 ? -0.735 8.517 -12.497 1.00 86.25 145 ILE A O 1
ATOM 1187 N N . LEU A 1 146 ? -0.009 6.503 -13.187 1.00 87.25 146 LEU A N 1
ATOM 1188 C CA . LEU A 1 146 ? 0.633 6.995 -14.404 1.00 87.25 146 LEU A CA 1
ATOM 1189 C C . LEU A 1 146 ? -0.370 7.419 -15.479 1.00 87.25 146 LEU A C 1
ATOM 1191 O O . LEU A 1 146 ? -0.117 8.399 -16.171 1.00 87.25 146 LEU A O 1
ATOM 1195 N N . LYS A 1 147 ? -1.546 6.782 -15.559 1.00 84.44 147 LYS A N 1
ATOM 1196 C CA . LYS A 1 147 ? -2.651 7.266 -16.406 1.00 84.44 147 LYS A CA 1
ATOM 1197 C C . LYS A 1 147 ? -3.158 8.642 -15.973 1.00 84.44 147 LYS A C 1
ATOM 1199 O O . LYS A 1 147 ? -3.509 9.452 -16.822 1.00 84.44 147 LYS A O 1
ATOM 1204 N N . GLN A 1 148 ? -3.190 8.913 -14.668 1.00 85.00 148 GLN A N 1
ATOM 1205 C CA . GLN A 1 148 ? -3.560 10.231 -14.139 1.00 85.00 148 GLN A CA 1
ATOM 1206 C C . GLN A 1 148 ? -2.439 11.268 -14.290 1.00 85.00 148 GLN A C 1
ATOM 1208 O O . GLN A 1 148 ? -2.715 12.463 -14.341 1.00 85.00 148 GLN A O 1
ATOM 1213 N N . ASN A 1 149 ? -1.179 10.828 -14.351 1.00 85.62 149 ASN A N 1
ATOM 1214 C CA . ASN A 1 149 ? -0.000 11.695 -14.377 1.00 85.62 149 ASN A CA 1
ATOM 1215 C C . ASN A 1 149 ? 0.985 11.285 -15.492 1.00 85.62 149 ASN A C 1
ATOM 1217 O O . ASN A 1 149 ? 2.131 10.934 -15.195 1.00 85.62 149 ASN A O 1
ATOM 1221 N N . PRO A 1 150 ? 0.589 11.355 -16.778 1.00 80.31 150 PRO A N 1
ATOM 1222 C CA . PRO A 1 150 ? 1.419 10.871 -17.887 1.00 80.31 150 PRO A CA 1
ATOM 1223 C C . PRO A 1 150 ? 2.749 11.631 -18.014 1.00 80.31 150 PRO A C 1
ATOM 1225 O O . PRO A 1 150 ? 3.755 11.074 -18.442 1.00 80.31 150 PRO A O 1
ATOM 1228 N N . ASN A 1 151 ? 2.793 12.889 -17.563 1.00 83.69 151 ASN A N 1
ATOM 1229 C CA . ASN A 1 151 ? 3.993 13.729 -17.598 1.00 83.69 151 ASN A CA 1
ATOM 1230 C C . ASN A 1 151 ? 5.143 13.211 -16.717 1.00 83.69 151 ASN A C 1
ATOM 1232 O O . ASN A 1 151 ? 6.261 13.686 -16.861 1.00 83.69 151 ASN A O 1
ATOM 1236 N N . TRP A 1 152 ? 4.904 12.269 -15.798 1.00 83.56 152 TRP A N 1
ATOM 1237 C CA . TRP A 1 152 ? 5.981 11.691 -14.980 1.00 83.56 152 TRP A CA 1
ATOM 1238 C C . TRP A 1 152 ? 6.862 10.705 -15.752 1.00 83.56 152 TRP A C 1
ATOM 1240 O O . TRP A 1 152 ? 7.938 10.363 -15.269 1.00 83.56 152 TRP A O 1
ATOM 1250 N N . LEU A 1 153 ? 6.419 10.276 -16.935 1.00 80.69 153 LEU A N 1
ATOM 1251 C CA . LEU A 1 153 ? 7.169 9.406 -17.843 1.00 80.69 153 LEU A CA 1
ATOM 1252 C C . LEU A 1 153 ? 7.981 10.192 -18.881 1.00 80.69 153 LEU A C 1
ATOM 1254 O O . LEU A 1 153 ? 8.736 9.583 -19.631 1.00 80.69 153 LEU A O 1
ATOM 1258 N N . ARG A 1 154 ? 7.826 11.523 -18.915 1.00 68.38 154 ARG A N 1
ATOM 1259 C CA . ARG A 1 154 ? 8.645 12.432 -19.723 1.00 68.38 154 ARG A CA 1
ATOM 1260 C C . ARG A 1 154 ? 9.959 12.785 -19.020 1.00 68.38 154 ARG A C 1
ATOM 1262 O O . ARG A 1 154 ? 10.047 12.678 -17.764 1.00 68.38 154 ARG A O 1
#

Foldseek 3Di:
DDPPVVVVVQLVVLLVVVVVCCVVVPCCVVVVVVCVVDPPVVVSVVSSVVSVVVVVVVVVVVVVVVVVVVVVVVLVVLVVVLLPQDLVLLQVVVVCQVVVHQKDKDFPPDPSNVVCVVSQQKDFDPAAPDPGTTIIGGDPSNNVVCVVPVVSSD

Mean predicted aligned error: 11.34 Å

Secondary structure (DSSP, 8-state):
---HHHHHHHHHHHHHHHHHHHHHTTTHHHHHHHHHHS-HHHHHHHHHHHHHHHHHHHHHHHHHHHHHHHHHHHHHHHHHHHHT--HHHHHHHHHHHHTT-SEEEE-TT-HHHHHHHHTTSEEEEEEEEETTEEEEEE-HHHHHHHHH-GGGG-

InterPro domains:
  IPR025982 Superinfection exclusion protein B [PF14163] (14-131)

Radius of gyration: 28.51 Å; Cα contacts (8 Å, |Δi|>4): 116; chains: 1; bounding box: 55×34×70 Å

Nearest PDB structures (foldseek):
  5hli-assembly1_A  TM=4.579E-01  e=1.377E-02  Staphylococcus epidermidis
  5aip-assembly1_A  TM=5.366E-01  e=5.202E-02  Neisseria meningitidis serogroup B
  5hli-assembly1_B  TM=4.315E-01  e=3.790E-02  Staphylococcus epidermidis
  1ub9-assembly1_A-2  TM=6.005E-01  e=3.262E-01  Pyrococcus horikoshii OT3
  7pip-assembly1_g  TM=2.588E-01  e=9.958E+00  Mycoplasmoides pneumoniae M129

Sequence (154 aa):
MEKLPVMVARLGLIFIALIYLVGKAGLEDTLAKVTEQYAPGLVLLCLLFITVLIHDMVRDVAQHFRDRFMDRLHFKNITRKLKSLGAQEKYLLSLFVDAQRTTQPLDPNDLSVAYLESCRFIFRTQERKDDRFYVYRMSPVAVHILKQNPNWLR